Protein AF-A0A351IX27-F1 (afdb_monomer_lite)

pLDDT: mean 92.04, std 4.97, range [65.75, 97.31]

Sequence (109 aa):
ADRTTFGYVKHYLDDKGYTLNRAHMERLIAGCSKVKRTTGQHPGGIIVVPRDKDIYDFTPIQHPADDPSSGTITTHFAFEFLHDTILKLDILGHDVPTKYKLLERFTGV

Structure (mmCIF, N/CA/C/O backbone):
data_AF-A0A351IX27-F1
#
_entry.id   AF-A0A351IX27-F1
#
loop_
_atom_site.group_PDB
_atom_site.id
_atom_site.type_symbol
_atom_site.label_atom_id
_atom_site.label_alt_id
_atom_site.label_comp_id
_atom_site.label_asym_id
_atom_site.label_entity_id
_atom_site.label_seq_id
_atom_site.pdbx_PDB_ins_code
_atom_site.Cartn_x
_atom_site.Cartn_y
_atom_site.Cartn_z
_atom_site.occupancy
_atom_site.B_iso_or_equiv
_atom_site.auth_seq_id
_atom_site.auth_comp_id
_atom_site.auth_asym_id
_atom_site.auth_atom_id
_atom_site.pdbx_PDB_model_num
ATOM 1 N N . ALA A 1 1 ? 7.207 4.290 -10.140 1.00 65.75 1 ALA A N 1
ATOM 2 C CA . ALA A 1 1 ? 6.982 3.232 -11.146 1.00 65.75 1 ALA A CA 1
ATOM 3 C C . ALA A 1 1 ? 8.011 3.315 -12.275 1.00 65.75 1 ALA A C 1
ATOM 5 O O . ALA A 1 1 ? 8.706 2.336 -12.510 1.00 65.75 1 ALA A O 1
ATOM 6 N N . ASP A 1 2 ? 8.195 4.487 -12.892 1.00 75.31 2 ASP A N 1
ATOM 7 C CA . ASP A 1 2 ? 8.988 4.620 -14.129 1.00 75.31 2 ASP A CA 1
ATOM 8 C C . ASP A 1 2 ? 10.474 4.262 -13.998 1.00 75.31 2 ASP A C 1
ATOM 10 O O . ASP A 1 2 ? 11.043 3.673 -14.911 1.00 75.31 2 ASP A O 1
ATOM 14 N N . ARG A 1 3 ? 11.103 4.518 -12.841 1.00 82.00 3 ARG A N 1
ATOM 15 C CA . ARG A 1 3 ? 12.501 4.109 -12.589 1.00 82.00 3 ARG A CA 1
ATOM 16 C C . ARG A 1 3 ? 12.690 2.592 -12.632 1.00 82.00 3 ARG A C 1
ATOM 18 O O . ARG A 1 3 ? 13.721 2.108 -13.083 1.00 82.00 3 ARG A O 1
ATOM 25 N N . THR A 1 4 ? 11.697 1.841 -12.167 1.00 86.12 4 THR A N 1
ATOM 26 C CA . THR A 1 4 ? 11.753 0.379 -12.153 1.00 86.12 4 THR A CA 1
ATOM 27 C C . THR A 1 4 ? 11.481 -0.189 -13.540 1.00 86.12 4 THR A C 1
ATOM 29 O O . THR A 1 4 ? 12.198 -1.079 -13.985 1.00 86.12 4 THR A O 1
ATOM 32 N N . THR A 1 5 ? 10.500 0.371 -14.253 1.00 89.31 5 THR A N 1
ATOM 33 C CA . THR A 1 5 ? 10.218 0.015 -15.648 1.00 89.31 5 THR A CA 1
ATOM 34 C C . THR A 1 5 ? 11.418 0.299 -16.556 1.00 89.31 5 THR A C 1
ATOM 36 O O . THR A 1 5 ? 11.757 -0.534 -17.391 1.00 89.31 5 THR A O 1
ATOM 39 N N . PHE A 1 6 ? 12.111 1.427 -16.353 1.00 90.81 6 PHE A N 1
ATOM 40 C CA . PHE A 1 6 ? 13.361 1.749 -17.049 1.00 90.81 6 PHE A CA 1
ATOM 41 C C . PHE A 1 6 ? 14.411 0.648 -16.867 1.00 90.81 6 PHE A C 1
ATOM 43 O O . PHE A 1 6 ? 14.998 0.198 -17.848 1.00 90.81 6 PHE A O 1
ATOM 50 N N . GLY A 1 7 ? 14.611 0.180 -15.629 1.00 92.00 7 GLY A N 1
ATOM 51 C CA . GLY A 1 7 ? 15.536 -0.915 -15.336 1.00 92.00 7 GLY A CA 1
ATOM 52 C C . GLY A 1 7 ? 15.208 -2.188 -16.120 1.00 92.00 7 GLY A C 1
ATOM 53 O O . GLY A 1 7 ? 16.100 -2.767 -16.733 1.00 92.00 7 GLY A O 1
ATOM 54 N N . TYR A 1 8 ? 13.928 -2.574 -16.175 1.00 92.19 8 TYR A N 1
ATOM 55 C CA . TYR A 1 8 ? 13.486 -3.742 -16.944 1.00 92.19 8 TYR A CA 1
ATOM 56 C C . TYR A 1 8 ? 13.691 -3.594 -18.446 1.00 92.19 8 TYR A C 1
ATOM 58 O O . TYR A 1 8 ? 14.220 -4.501 -19.082 1.00 92.19 8 TYR A O 1
ATOM 66 N N . VAL A 1 9 ? 13.278 -2.459 -19.016 1.00 93.56 9 VAL A N 1
ATOM 67 C CA . VAL A 1 9 ? 13.420 -2.205 -20.454 1.00 93.56 9 VAL A CA 1
ATOM 68 C C . VAL A 1 9 ? 14.895 -2.202 -20.841 1.00 93.56 9 VAL A C 1
ATOM 70 O O . VAL A 1 9 ? 15.255 -2.825 -21.833 1.00 93.56 9 VAL A O 1
ATOM 73 N N . LYS A 1 10 ? 15.758 -1.558 -20.048 1.00 92.50 10 LYS A N 1
ATOM 74 C CA . LYS A 1 10 ? 17.196 -1.526 -20.316 1.00 92.50 10 LYS A CA 1
ATOM 75 C C . LYS A 1 10 ? 17.817 -2.923 -20.261 1.00 92.50 10 LYS A C 1
ATOM 77 O O . LYS A 1 10 ? 18.459 -3.317 -21.223 1.00 92.50 10 LYS A O 1
ATOM 82 N N . HIS A 1 11 ? 17.555 -3.683 -19.196 1.00 94.62 11 HIS A N 1
ATOM 83 C CA . HIS A 1 11 ? 18.058 -5.053 -19.066 1.00 94.62 11 HIS A CA 1
ATOM 84 C C . HIS A 1 11 ? 17.607 -5.941 -20.233 1.00 94.62 11 HIS A C 1
ATOM 86 O O . HIS A 1 11 ? 18.407 -6.663 -20.810 1.00 94.62 11 HIS A O 1
ATOM 92 N N . TYR A 1 12 ? 16.336 -5.843 -20.632 1.00 94.88 12 TYR A N 1
ATOM 93 C CA . TYR A 1 12 ? 15.813 -6.589 -21.775 1.00 94.88 12 TYR A CA 1
ATOM 94 C C . TYR A 1 12 ? 16.523 -6.234 -23.092 1.00 94.88 12 TYR A C 1
ATOM 96 O O . TYR A 1 12 ? 16.805 -7.116 -23.900 1.00 94.88 12 TYR A O 1
ATOM 104 N N . LEU A 1 13 ? 16.790 -4.949 -23.332 1.00 95.00 13 LEU A N 1
ATOM 105 C CA . LEU A 1 13 ? 17.482 -4.496 -24.539 1.00 95.00 13 LEU A CA 1
ATOM 106 C C . LEU A 1 13 ? 18.946 -4.946 -24.554 1.00 95.00 13 LEU A C 1
ATOM 108 O O . LEU A 1 13 ? 19.406 -5.419 -25.593 1.00 95.00 13 LEU A O 1
ATOM 112 N N . ASP A 1 14 ? 19.627 -4.869 -23.410 1.00 95.06 14 ASP A N 1
ATOM 113 C CA . ASP A 1 14 ? 21.006 -5.332 -23.243 1.00 95.06 14 ASP A CA 1
ATOM 114 C C . ASP A 1 14 ? 21.103 -6.853 -23.497 1.00 95.06 14 ASP A C 1
ATOM 116 O O . ASP A 1 14 ? 21.912 -7.285 -24.319 1.00 95.06 14 ASP A O 1
ATOM 120 N N . ASP A 1 15 ? 20.206 -7.658 -22.910 1.00 96.56 15 ASP A N 1
ATOM 121 C CA . ASP A 1 15 ? 20.144 -9.119 -23.112 1.00 96.56 15 ASP A CA 1
ATOM 122 C C . ASP A 1 15 ? 19.901 -9.517 -24.575 1.00 96.56 15 ASP A C 1
ATOM 124 O O . ASP A 1 15 ? 20.347 -10.569 -25.040 1.00 96.56 15 ASP A O 1
ATOM 128 N N . LYS A 1 16 ? 19.138 -8.701 -25.308 1.00 95.25 16 LYS A N 1
ATOM 129 C CA . LYS A 1 16 ? 18.810 -8.933 -26.721 1.00 95.25 16 LYS A CA 1
ATOM 130 C C . LYS A 1 16 ? 19.801 -8.281 -27.687 1.00 95.25 16 LYS A C 1
ATOM 132 O O . LYS A 1 16 ? 19.661 -8.476 -28.893 1.00 95.25 16 LYS A O 1
ATOM 137 N N . GLY A 1 17 ? 20.779 -7.524 -27.187 1.00 94.69 17 GLY A N 1
ATOM 138 C CA . GLY A 1 17 ? 21.742 -6.787 -28.007 1.00 94.69 17 GLY A CA 1
ATOM 139 C C . GLY A 1 17 ? 21.114 -5.664 -28.841 1.00 94.69 17 GLY A C 1
ATOM 140 O O . GLY A 1 17 ? 21.626 -5.331 -29.910 1.00 94.69 17 GLY A O 1
ATOM 141 N N . TYR A 1 18 ? 19.988 -5.096 -28.398 1.00 94.50 18 TYR A N 1
ATOM 142 C CA . TYR A 1 18 ? 19.299 -4.017 -29.103 1.00 94.50 18 TYR A CA 1
ATOM 143 C C . TYR A 1 18 ? 19.696 -2.643 -28.567 1.00 94.50 18 TYR A C 1
ATOM 145 O O . TYR A 1 18 ? 19.509 -2.341 -27.393 1.00 94.50 18 TYR A O 1
ATOM 153 N N . THR A 1 19 ? 20.108 -1.750 -29.464 1.00 92.00 19 THR A N 1
ATOM 154 C CA . THR A 1 19 ? 2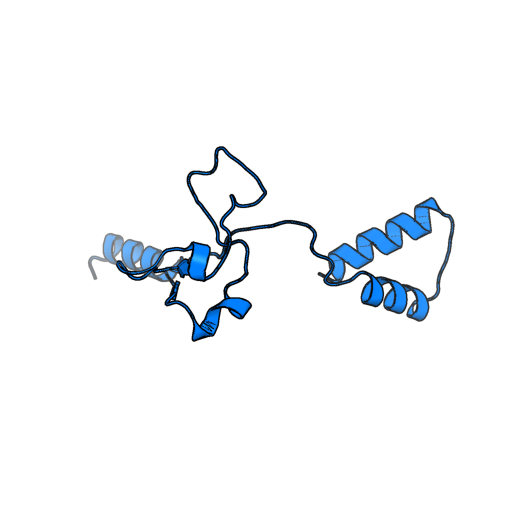0.313 -0.333 -29.141 1.00 92.00 19 THR A CA 1
ATOM 155 C C . THR A 1 19 ? 19.160 0.484 -29.707 1.00 92.00 19 THR A C 1
ATOM 157 O O . THR A 1 19 ? 18.969 0.553 -30.921 1.00 92.00 19 THR A O 1
ATOM 160 N N . LEU A 1 20 ? 18.381 1.118 -28.830 1.00 92.69 20 LEU A N 1
ATOM 161 C CA . LEU A 1 20 ? 17.267 1.983 -29.216 1.00 92.69 20 LEU A CA 1
ATOM 162 C C . LEU A 1 20 ? 17.582 3.451 -28.933 1.00 92.69 20 LEU A C 1
ATOM 164 O O . LEU A 1 20 ? 18.311 3.786 -28.001 1.00 92.69 20 LEU A O 1
ATOM 168 N N . ASN A 1 21 ? 16.980 4.340 -29.723 1.00 94.00 21 ASN A N 1
ATOM 169 C CA . ASN A 1 21 ? 17.005 5.767 -29.430 1.00 94.00 21 ASN A CA 1
ATOM 170 C C . ASN A 1 21 ? 16.153 6.091 -28.185 1.00 94.00 21 ASN A C 1
ATOM 172 O O . ASN A 1 21 ? 15.305 5.302 -27.753 1.00 94.00 21 ASN A O 1
ATOM 176 N N . ARG A 1 22 ? 16.354 7.292 -27.630 1.00 91.56 22 ARG A N 1
ATOM 177 C CA . ARG A 1 22 ? 15.658 7.739 -26.414 1.00 91.56 22 ARG A CA 1
ATOM 178 C C . ARG A 1 22 ? 14.132 7.701 -26.555 1.00 91.56 22 ARG A C 1
ATOM 180 O O . ARG A 1 22 ? 13.459 7.236 -25.644 1.00 91.56 22 ARG A O 1
ATOM 187 N N . ALA A 1 23 ? 13.593 8.117 -27.700 1.00 94.19 23 ALA A N 1
ATOM 188 C CA . ALA A 1 23 ? 12.147 8.166 -27.924 1.00 94.19 23 ALA A CA 1
ATOM 189 C C . ALA A 1 23 ? 11.499 6.767 -27.905 1.00 94.19 23 ALA A C 1
ATOM 191 O O . ALA A 1 23 ? 10.444 6.570 -27.306 1.00 94.19 23 ALA A O 1
ATOM 192 N N . HIS A 1 24 ? 12.140 5.767 -28.515 1.00 92.19 24 HIS A N 1
ATOM 193 C CA . HIS A 1 24 ? 11.669 4.381 -28.475 1.00 92.19 24 HIS A CA 1
ATOM 194 C C . HIS A 1 24 ? 11.787 3.776 -27.077 1.00 92.19 24 HIS A C 1
ATOM 196 O O . HIS A 1 24 ? 10.885 3.051 -26.657 1.00 92.19 24 HIS A O 1
ATOM 202 N N . MET A 1 25 ? 12.857 4.097 -26.347 1.00 91.69 25 MET A N 1
ATOM 203 C CA . MET A 1 25 ?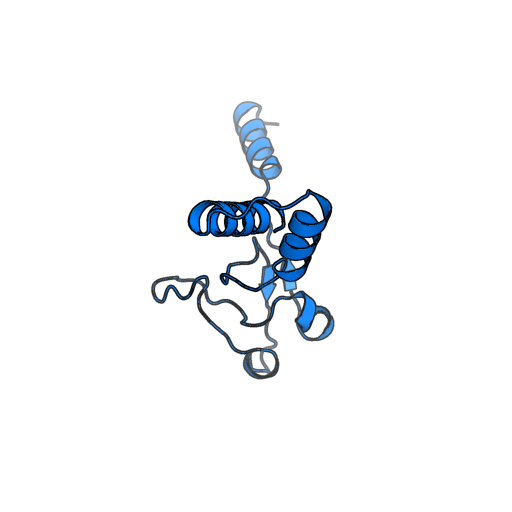 13.016 3.676 -24.956 1.00 91.69 25 MET A CA 1
ATOM 204 C C . MET A 1 25 ? 11.896 4.246 -24.074 1.00 91.69 25 MET A C 1
ATOM 206 O O . MET A 1 25 ? 11.256 3.499 -23.339 1.00 91.69 25 MET A O 1
ATOM 210 N N . GLU A 1 26 ? 11.590 5.537 -24.207 1.00 92.00 26 GLU A N 1
ATOM 211 C CA . GLU A 1 26 ? 10.494 6.194 -23.484 1.00 92.00 26 GLU A CA 1
ATOM 212 C C . GLU A 1 26 ? 9.127 5.603 -23.843 1.00 92.00 26 GLU A C 1
ATOM 214 O O . GLU A 1 26 ? 8.321 5.353 -22.948 1.00 92.00 26 GLU A O 1
ATOM 219 N N . ARG A 1 27 ? 8.885 5.283 -25.122 1.00 94.12 27 ARG A N 1
ATOM 220 C CA . ARG A 1 27 ? 7.658 4.596 -25.559 1.00 94.12 27 ARG A CA 1
ATOM 221 C C . ARG A 1 27 ? 7.481 3.241 -24.870 1.00 94.12 27 ARG A C 1
ATOM 223 O O . ARG A 1 27 ? 6.383 2.926 -24.419 1.00 94.12 27 ARG A O 1
ATOM 230 N N . LEU A 1 28 ? 8.544 2.436 -24.795 1.00 92.50 28 LEU A N 1
ATOM 231 C CA . LEU A 1 28 ? 8.505 1.124 -24.138 1.00 92.50 28 LEU A CA 1
ATOM 232 C C . LEU A 1 28 ? 8.281 1.255 -22.629 1.00 92.50 28 LEU A C 1
ATOM 234 O O . LEU A 1 28 ? 7.470 0.527 -22.064 1.00 92.50 28 LEU A O 1
ATOM 238 N N . ILE A 1 29 ? 8.951 2.211 -21.984 1.00 92.31 29 ILE A N 1
ATOM 239 C CA . ILE A 1 29 ? 8.761 2.491 -20.557 1.00 92.31 29 ILE A CA 1
ATOM 240 C C . ILE A 1 29 ? 7.315 2.902 -20.287 1.00 92.31 29 ILE A C 1
ATOM 242 O O . ILE A 1 29 ? 6.684 2.344 -19.397 1.00 92.31 29 ILE A O 1
ATOM 246 N N . ALA A 1 30 ? 6.763 3.815 -21.086 1.00 91.38 30 ALA A N 1
ATOM 247 C CA . ALA A 1 30 ? 5.381 4.253 -20.938 1.00 91.38 30 ALA A CA 1
ATOM 248 C C . ALA A 1 30 ? 4.382 3.095 -21.102 1.00 91.38 30 ALA A C 1
ATOM 250 O O . ALA A 1 30 ? 3.427 3.010 -20.333 1.00 91.38 30 ALA A O 1
ATOM 251 N N . GLY A 1 31 ? 4.622 2.184 -22.053 1.00 90.19 31 GLY A N 1
ATOM 252 C CA . GLY A 1 31 ? 3.764 1.017 -22.290 1.00 90.19 31 GLY A CA 1
ATOM 253 C C . GLY A 1 31 ? 3.819 -0.049 -21.190 1.00 90.19 31 GLY A C 1
ATOM 254 O O . GLY A 1 31 ? 2.847 -0.773 -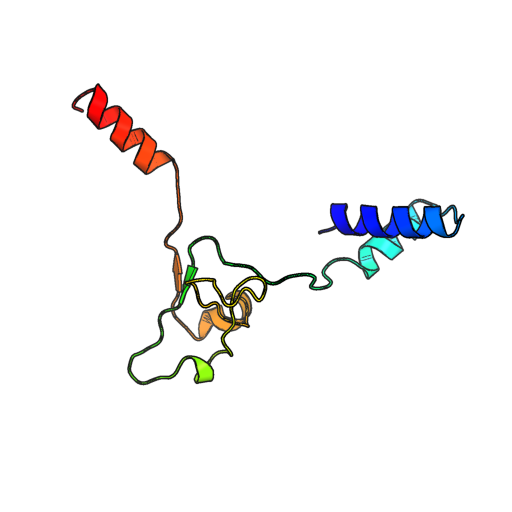20.995 1.00 90.19 31 GLY A O 1
ATOM 255 N N . CYS A 1 32 ? 4.929 -0.135 -20.456 1.00 90.31 32 CYS A N 1
ATOM 256 C CA . CYS A 1 32 ? 5.119 -1.113 -19.380 1.00 90.31 32 CYS A CA 1
ATOM 257 C C . CYS A 1 32 ? 4.905 -0.523 -17.975 1.00 90.31 32 CYS A C 1
ATOM 259 O O . CYS A 1 32 ? 4.904 -1.250 -16.979 1.00 90.31 32 CYS A O 1
ATOM 261 N N . SER A 1 33 ? 4.750 0.796 -17.863 1.00 87.62 33 SER A N 1
ATOM 262 C CA . SER A 1 33 ? 4.486 1.458 -16.590 1.00 87.62 33 SER A CA 1
ATOM 263 C C . SER A 1 33 ? 3.079 1.144 -16.074 1.00 87.62 33 SER A C 1
ATOM 265 O O . SER A 1 33 ? 2.155 0.867 -16.831 1.00 87.62 33 SER A O 1
ATOM 267 N N . LYS A 1 34 ? 2.916 1.206 -14.747 1.00 82.88 34 LYS A N 1
ATOM 268 C CA . LYS A 1 34 ? 1.651 0.968 -14.017 1.00 82.88 34 LYS A CA 1
ATOM 269 C C . LYS A 1 34 ? 1.107 -0.468 -14.055 1.00 82.88 34 LYS A C 1
ATOM 271 O O . LYS A 1 34 ? 0.052 -0.716 -13.480 1.00 82.88 34 LYS A O 1
ATOM 276 N N . VAL A 1 35 ? 1.828 -1.426 -14.636 1.00 89.25 35 VAL A N 1
ATOM 277 C CA . VAL A 1 35 ? 1.487 -2.850 -14.501 1.00 89.25 35 VAL A CA 1
ATOM 278 C C . VAL A 1 35 ? 1.616 -3.265 -13.028 1.00 89.25 35 VAL A C 1
ATOM 280 O O . VAL A 1 35 ? 2.648 -3.017 -12.395 1.00 89.25 35 VAL A O 1
ATOM 283 N N . LYS A 1 36 ? 0.563 -3.878 -12.467 1.00 84.88 36 LYS A N 1
ATOM 284 C CA . LYS A 1 36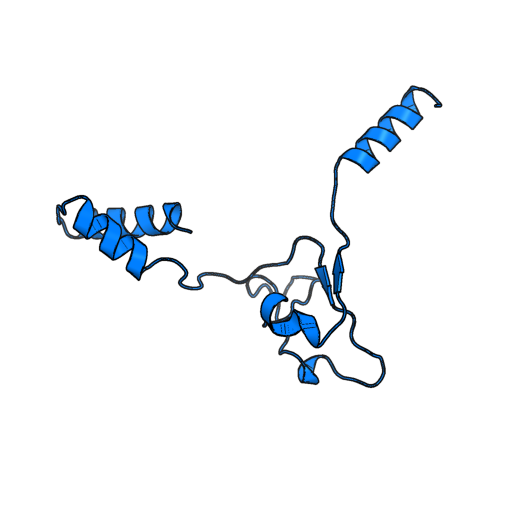 ? 0.552 -4.381 -11.082 1.00 84.88 36 LYS A CA 1
ATOM 285 C C . LYS A 1 36 ? 1.632 -5.454 -10.923 1.00 84.88 36 LYS A C 1
ATOM 287 O O . LYS A 1 36 ? 1.705 -6.378 -11.725 1.00 84.88 36 LYS A O 1
ATOM 292 N N . ARG A 1 37 ? 2.459 -5.333 -9.882 1.00 85.56 37 ARG A N 1
ATOM 293 C CA . ARG A 1 37 ? 3.559 -6.276 -9.600 1.00 85.56 37 ARG A CA 1
ATOM 294 C C . ARG A 1 37 ? 3.419 -7.001 -8.272 1.00 85.56 37 ARG A C 1
ATOM 296 O O . ARG A 1 37 ? 3.734 -8.178 -8.195 1.00 85.56 37 ARG A O 1
ATOM 303 N N . THR A 1 38 ? 2.980 -6.295 -7.242 1.00 87.44 38 THR A N 1
ATOM 304 C CA . THR A 1 38 ? 2.814 -6.832 -5.892 1.00 87.44 38 THR A CA 1
ATOM 305 C C . THR A 1 38 ? 1.570 -6.226 -5.259 1.00 87.44 38 THR A C 1
ATOM 307 O O . THR A 1 38 ? 1.026 -5.228 -5.746 1.00 87.44 38 THR A O 1
ATOM 310 N N . THR A 1 39 ? 1.112 -6.837 -4.176 1.00 88.31 39 THR A N 1
ATOM 311 C CA . THR A 1 39 ? 0.155 -6.246 -3.240 1.00 88.31 39 THR A CA 1
ATOM 312 C C . THR A 1 39 ? 0.917 -5.692 -2.038 1.00 88.31 39 THR A C 1
ATOM 314 O O . THR A 1 39 ? 2.121 -5.912 -1.893 1.00 88.31 39 THR A O 1
ATOM 317 N N . GLY A 1 40 ? 0.250 -4.907 -1.204 1.00 86.62 40 GLY A N 1
ATOM 318 C CA . GLY A 1 40 ? 0.888 -4.272 -0.062 1.00 86.62 40 GLY A CA 1
ATOM 319 C C . GLY A 1 40 ? -0.137 -3.690 0.891 1.00 86.62 40 GLY A C 1
ATOM 320 O O . GLY A 1 40 ? -1.342 -3.812 0.678 1.00 86.62 40 GLY A O 1
ATOM 321 N N . GLN A 1 41 ? 0.362 -3.053 1.940 1.00 87.88 41 GLN A N 1
ATOM 322 C CA . GLN A 1 41 ? -0.455 -2.484 3.000 1.00 87.88 41 GLN A CA 1
ATOM 323 C C . GLN A 1 41 ? -0.509 -0.956 2.888 1.00 87.88 41 GLN A C 1
ATOM 325 O O . GLN A 1 41 ? 0.492 -0.313 2.564 1.00 87.88 41 GLN A O 1
ATOM 330 N N . HIS A 1 42 ? -1.670 -0.365 3.191 1.00 89.19 42 HIS A N 1
ATOM 331 C CA . HIS A 1 42 ? -1.767 1.081 3.384 1.00 89.19 42 HIS A CA 1
ATOM 332 C C . HIS A 1 42 ? -1.094 1.468 4.719 1.00 89.19 42 HIS A C 1
ATOM 334 O O . HIS A 1 42 ? -1.407 0.830 5.724 1.00 89.19 42 HIS A O 1
ATOM 340 N N . PRO A 1 43 ? -0.251 2.518 4.794 1.00 83.25 43 PRO A N 1
ATOM 341 C CA . PRO A 1 43 ? 0.562 2.853 5.981 1.00 83.25 43 PRO A CA 1
ATOM 342 C C . PRO A 1 43 ? -0.181 3.232 7.280 1.00 83.25 43 PRO A C 1
ATOM 344 O O . PRO A 1 43 ? 0.444 3.721 8.215 1.00 83.25 43 PRO A O 1
ATOM 347 N N . GLY A 1 44 ? -1.498 3.055 7.344 1.00 84.12 44 GLY A N 1
ATOM 348 C CA . GLY A 1 44 ? -2.317 3.430 8.501 1.00 84.12 44 GLY A CA 1
ATOM 349 C C . GLY A 1 44 ? -3.819 3.472 8.232 1.00 84.12 44 GLY A C 1
ATOM 350 O O . GLY A 1 44 ? -4.570 3.978 9.051 1.00 84.12 44 GLY A O 1
ATOM 351 N N . GLY A 1 45 ? -4.274 2.982 7.076 1.00 91.31 45 GLY A N 1
ATOM 352 C CA . GLY A 1 45 ? -5.688 3.041 6.711 1.00 91.31 45 GLY A CA 1
ATOM 353 C C . GLY A 1 45 ? -6.409 1.823 7.265 1.00 91.31 45 GLY A C 1
ATOM 354 O O . GLY A 1 45 ? -6.117 0.710 6.832 1.00 91.31 45 GLY A O 1
ATOM 355 N N . ILE A 1 46 ? -7.333 2.028 8.198 1.00 94.50 46 ILE A N 1
ATOM 356 C CA . ILE A 1 46 ? -8.180 0.976 8.762 1.00 94.50 46 ILE A CA 1
ATOM 357 C C . ILE A 1 46 ? -9.586 1.118 8.194 1.00 94.50 46 ILE A C 1
ATOM 359 O O . ILE A 1 46 ? -10.200 2.179 8.296 1.00 94.50 46 ILE A O 1
ATOM 363 N N . ILE A 1 47 ? -10.089 0.040 7.603 1.00 95.50 47 ILE A N 1
ATOM 364 C CA . ILE A 1 47 ? -11.441 -0.030 7.049 1.00 95.50 47 ILE A CA 1
ATOM 365 C C . ILE A 1 47 ? -12.410 -0.453 8.151 1.00 95.50 47 ILE A C 1
ATOM 367 O O . ILE A 1 47 ? -12.173 -1.445 8.840 1.00 95.50 47 ILE A O 1
ATOM 371 N N . VAL A 1 48 ? -13.496 0.302 8.320 1.00 95.62 48 VAL A N 1
ATOM 372 C CA . VAL A 1 48 ? -14.505 0.050 9.355 1.00 95.62 48 VAL A CA 1
ATOM 373 C C . VAL A 1 48 ? -15.776 -0.478 8.699 1.00 95.62 48 VAL A C 1
ATOM 375 O O . VAL A 1 48 ? -16.485 0.262 8.017 1.00 95.62 48 VAL A O 1
ATOM 378 N N . VAL A 1 49 ? -16.067 -1.760 8.921 1.00 95.94 49 VAL A N 1
ATOM 379 C CA . VAL A 1 49 ? -17.274 -2.421 8.406 1.00 95.94 49 VAL A CA 1
ATOM 380 C C . VAL A 1 49 ? -18.435 -2.201 9.388 1.00 95.94 49 VAL A C 1
ATOM 382 O O . VAL A 1 49 ? -18.264 -2.460 10.585 1.00 95.94 49 VAL A O 1
ATOM 385 N N . PRO A 1 50 ? -19.608 -1.718 8.933 1.00 96.50 50 PRO A N 1
ATOM 386 C CA . PRO A 1 50 ? -20.809 -1.636 9.762 1.00 96.50 50 PRO A CA 1
ATOM 387 C C . PRO A 1 50 ? -21.218 -3.004 10.319 1.00 96.50 50 PRO A C 1
ATOM 389 O O . PRO A 1 50 ? -21.049 -4.024 9.662 1.00 96.50 50 PRO A O 1
ATOM 392 N N . ARG A 1 51 ? -21.791 -3.037 11.528 1.00 96.50 51 ARG A N 1
ATOM 393 C CA . ARG A 1 51 ? -22.140 -4.298 12.213 1.00 96.50 51 ARG A CA 1
ATOM 394 C C . ARG A 1 51 ? -23.189 -5.131 11.461 1.00 96.50 51 ARG A C 1
ATOM 396 O O . ARG A 1 51 ? -23.242 -6.340 11.643 1.00 96.50 51 ARG A O 1
ATOM 403 N N . ASP A 1 52 ? -24.043 -4.480 10.683 1.00 97.31 52 ASP A N 1
ATOM 404 C CA . ASP A 1 52 ? -25.126 -5.074 9.898 1.00 97.31 52 ASP A CA 1
ATOM 405 C C . ASP A 1 52 ? -24.701 -5.495 8.480 1.00 97.31 52 ASP A C 1
ATOM 407 O O . ASP A 1 52 ? -25.548 -5.940 7.708 1.00 97.31 52 ASP A O 1
ATOM 411 N N . LYS A 1 53 ? -23.413 -5.366 8.132 1.00 96.50 53 LYS A N 1
ATOM 412 C CA . LYS A 1 53 ? -22.866 -5.711 6.814 1.00 96.50 53 LYS A CA 1
ATOM 413 C C . LYS A 1 53 ? -21.654 -6.625 6.910 1.00 96.50 53 LYS A C 1
ATOM 415 O O . LYS A 1 53 ? -20.981 -6.674 7.939 1.00 96.50 53 LYS A O 1
ATOM 420 N N . ASP A 1 54 ? -21.357 -7.312 5.813 1.00 96.25 54 ASP A N 1
ATOM 421 C CA . ASP A 1 54 ? -20.145 -8.112 5.669 1.00 96.25 54 ASP A CA 1
ATOM 422 C C . ASP A 1 54 ? -19.099 -7.353 4.828 1.00 96.25 54 ASP A C 1
ATOM 424 O O . ASP A 1 54 ? -19.436 -6.544 3.962 1.00 96.25 54 ASP A O 1
ATOM 428 N N . ILE A 1 55 ? -17.805 -7.599 5.057 1.00 95.44 55 ILE A N 1
ATOM 429 C CA . ILE A 1 55 ? -16.736 -7.036 4.219 1.00 95.44 55 ILE A CA 1
ATOM 430 C C . ILE A 1 55 ? -16.878 -7.466 2.750 1.00 95.44 55 ILE A C 1
ATOM 432 O O . ILE A 1 55 ? -16.564 -6.684 1.849 1.00 95.44 55 ILE A O 1
ATOM 436 N N . TYR A 1 56 ? -17.401 -8.671 2.501 1.00 96.56 56 TYR A N 1
ATOM 437 C CA . TYR A 1 56 ? -17.608 -9.210 1.158 1.00 96.56 56 TYR A CA 1
ATOM 438 C C . TYR A 1 56 ? -18.693 -8.470 0.364 1.00 96.56 56 TYR A C 1
ATOM 440 O O . TYR A 1 56 ? -18.711 -8.588 -0.860 1.00 96.56 56 TYR A O 1
ATOM 448 N N . ASP A 1 57 ? -19.524 -7.646 1.017 1.00 95.38 57 ASP A N 1
ATOM 449 C CA . ASP A 1 57 ? -20.447 -6.730 0.334 1.00 95.38 57 ASP A CA 1
ATOM 450 C C . ASP A 1 57 ? -19.702 -5.596 -0.401 1.00 95.38 57 ASP A C 1
ATOM 452 O O . ASP A 1 57 ? -20.272 -4.929 -1.265 1.00 95.38 57 ASP A O 1
ATOM 456 N N . PHE A 1 58 ? -18.426 -5.368 -0.063 1.00 95.00 58 PHE A N 1
ATOM 457 C CA . PHE A 1 58 ? -17.604 -4.271 -0.581 1.00 95.00 58 PHE A CA 1
ATOM 458 C C . PHE A 1 58 ? -16.395 -4.763 -1.379 1.00 95.00 58 PHE A C 1
ATOM 460 O O . PHE A 1 58 ? -16.076 -4.228 -2.440 1.00 95.00 58 PHE A O 1
ATOM 467 N N . THR A 1 59 ? -15.668 -5.750 -0.850 1.00 96.94 59 THR A N 1
ATOM 468 C CA . THR A 1 59 ? -14.403 -6.211 -1.431 1.00 96.94 59 THR A CA 1
ATOM 469 C C . THR A 1 59 ? -14.044 -7.607 -0.929 1.00 96.94 59 THR A C 1
ATOM 471 O O . THR A 1 59 ? -14.233 -7.911 0.249 1.00 96.94 59 THR A O 1
ATOM 474 N N . PRO A 1 60 ? -13.402 -8.444 -1.763 1.00 97.06 60 PRO A N 1
ATOM 475 C CA . PRO A 1 60 ? -12.651 -9.584 -1.259 1.00 97.06 60 PRO A CA 1
ATOM 476 C C . PRO A 1 60 ? -11.554 -9.132 -0.286 1.00 97.06 60 PRO A C 1
ATOM 478 O O . PRO A 1 60 ? -11.097 -7.981 -0.327 1.00 97.06 60 PRO A O 1
ATOM 481 N N . ILE A 1 61 ? -11.092 -10.059 0.546 1.00 95.50 61 ILE A N 1
ATOM 482 C CA . ILE A 1 61 ? -9.965 -9.866 1.462 1.00 95.50 61 ILE A CA 1
ATOM 483 C C . ILE A 1 61 ? -8.786 -10.751 1.060 1.00 95.50 61 ILE A C 1
ATOM 485 O O . ILE A 1 61 ? -8.951 -11.759 0.375 1.00 95.50 61 ILE A O 1
ATOM 489 N N . GLN A 1 62 ? -7.589 -10.366 1.483 1.00 94.81 62 GLN A N 1
ATOM 490 C CA . GLN A 1 62 ? -6.356 -11.114 1.261 1.00 94.81 62 GLN A CA 1
ATOM 491 C C . GLN A 1 62 ? -5.303 -10.760 2.312 1.00 94.81 62 GLN A C 1
ATOM 493 O O . GLN A 1 62 ? -5.478 -9.813 3.079 1.00 94.81 62 GLN A O 1
ATOM 498 N N . HIS A 1 63 ? -4.167 -11.449 2.287 1.00 92.94 63 HIS A N 1
ATOM 499 C CA . HIS A 1 63 ? -2.981 -11.020 3.021 1.00 92.94 63 HIS A CA 1
ATOM 500 C C . HIS A 1 63 ? -2.096 -10.099 2.166 1.00 92.94 63 HIS A C 1
ATOM 502 O O . HIS A 1 63 ? -2.070 -10.221 0.931 1.00 92.94 63 HIS A O 1
ATOM 508 N N . PRO A 1 64 ? -1.376 -9.153 2.793 1.00 90.50 64 PRO A N 1
ATOM 509 C CA . PRO A 1 64 ? -0.415 -8.324 2.081 1.00 90.50 64 PRO A CA 1
ATOM 510 C C . PRO A 1 64 ? 0.731 -9.197 1.558 1.00 90.50 64 PRO A C 1
ATOM 512 O O . PRO A 1 64 ? 1.233 -10.057 2.277 1.00 90.50 64 PRO A O 1
ATOM 515 N N . ALA A 1 65 ? 1.139 -8.975 0.304 1.00 90.75 65 ALA A N 1
ATOM 516 C CA . ALA A 1 65 ? 2.184 -9.750 -0.373 1.00 90.75 65 ALA A CA 1
ATOM 517 C C . ALA A 1 65 ? 1.961 -11.279 -0.358 1.00 90.75 65 ALA A C 1
ATOM 519 O O . ALA A 1 65 ? 2.920 -12.035 -0.488 1.00 90.75 65 ALA A O 1
ATOM 520 N N . ASP A 1 66 ? 0.705 -11.713 -0.207 1.00 87.75 66 ASP A N 1
ATOM 521 C CA . ASP A 1 66 ? 0.290 -13.116 -0.129 1.00 87.75 66 ASP A CA 1
ATOM 522 C C . ASP A 1 66 ? 0.981 -13.913 0.997 1.00 87.75 66 ASP A C 1
ATOM 524 O O . ASP A 1 66 ? 1.106 -15.131 0.909 1.00 87.75 66 ASP A O 1
ATOM 528 N N . ASP A 1 67 ? 1.409 -13.238 2.071 1.00 90.19 67 ASP A N 1
ATOM 529 C CA . ASP A 1 67 ? 2.009 -13.874 3.248 1.00 90.19 67 ASP A CA 1
ATOM 530 C C . ASP A 1 67 ? 0.924 -14.392 4.218 1.00 90.19 67 ASP A C 1
ATOM 532 O O . ASP A 1 67 ? 0.318 -13.590 4.937 1.00 90.19 67 ASP A O 1
ATOM 536 N N . PRO A 1 68 ? 0.687 -15.719 4.305 1.00 87.06 68 PRO A N 1
ATOM 537 C CA . PRO A 1 68 ? -0.347 -16.291 5.170 1.00 87.06 68 PRO A CA 1
ATOM 538 C C . PRO A 1 68 ? -0.004 -16.200 6.663 1.00 87.06 68 PRO A C 1
ATOM 540 O O . PRO A 1 68 ? -0.872 -16.421 7.503 1.00 87.06 68 PRO A O 1
ATOM 543 N N . SER A 1 69 ? 1.252 -15.903 7.010 1.00 90.12 69 SER A N 1
ATOM 544 C CA . SER A 1 69 ? 1.677 -15.706 8.399 1.00 90.12 69 SER A CA 1
ATOM 545 C C . SER A 1 69 ? 1.457 -14.274 8.890 1.00 90.12 69 SER A C 1
ATOM 547 O O . SER A 1 69 ? 1.595 -13.997 10.084 1.00 90.12 69 SER A O 1
ATOM 549 N N . SER A 1 70 ? 1.078 -13.360 7.990 1.00 85.81 70 SER A N 1
ATOM 550 C CA . SER A 1 70 ? 0.790 -11.979 8.344 1.00 85.81 70 SER A CA 1
ATOM 551 C C . SER A 1 70 ? -0.424 -11.900 9.266 1.00 85.81 70 SER A C 1
ATOM 553 O O . SER A 1 70 ? -1.538 -12.265 8.893 1.00 85.81 70 SER A O 1
ATOM 555 N N . GLY A 1 71 ? -0.238 -11.329 10.459 1.00 86.94 71 GLY A N 1
ATOM 556 C CA . GLY A 1 71 ? -1.341 -11.035 11.380 1.00 86.94 71 GLY A CA 1
ATOM 557 C C . GLY A 1 71 ? -2.314 -9.964 10.866 1.00 86.94 71 GLY A C 1
ATOM 558 O O . GLY A 1 71 ? -3.300 -9.669 11.534 1.00 86.94 71 GLY A O 1
ATOM 559 N N . THR A 1 72 ? -2.040 -9.362 9.702 1.00 88.94 72 THR A N 1
ATOM 560 C CA . THR A 1 72 ? -2.889 -8.339 9.084 1.00 88.94 72 THR A CA 1
ATOM 561 C C . THR A 1 72 ? -3.631 -8.904 7.879 1.00 88.94 72 THR A C 1
ATOM 563 O O . THR A 1 72 ? -3.047 -9.552 7.010 1.00 88.94 72 THR A O 1
ATOM 566 N N . ILE A 1 73 ? -4.920 -8.580 7.797 1.00 92.94 73 ILE A N 1
ATOM 567 C CA . ILE A 1 73 ? -5.766 -8.813 6.627 1.00 92.94 73 ILE A CA 1
ATOM 568 C C . ILE A 1 73 ? -5.947 -7.477 5.900 1.00 92.94 73 ILE A C 1
ATOM 570 O O . ILE A 1 73 ? -6.146 -6.435 6.522 1.00 92.94 73 ILE A O 1
ATOM 574 N N . THR A 1 74 ? -5.875 -7.508 4.575 1.00 95.50 74 THR A N 1
ATOM 575 C CA . THR A 1 74 ? -6.023 -6.349 3.686 1.00 95.50 74 THR A CA 1
ATOM 576 C C . THR A 1 74 ? -7.210 -6.522 2.746 1.00 95.50 74 THR A C 1
ATOM 578 O O . THR A 1 74 ? -7.542 -7.639 2.349 1.00 95.50 74 THR A O 1
ATOM 581 N N . THR A 1 75 ? -7.835 -5.415 2.350 1.00 96.00 75 THR A N 1
ATOM 582 C CA . THR A 1 75 ? -8.815 -5.409 1.259 1.00 96.00 75 THR A CA 1
ATOM 583 C C . THR A 1 75 ? -8.126 -5.694 -0.073 1.00 96.00 75 THR A C 1
ATOM 585 O O . THR A 1 75 ? -7.016 -5.225 -0.325 1.00 96.00 75 THR A O 1
ATOM 588 N N . HIS A 1 76 ? -8.781 -6.456 -0.946 1.00 95.06 76 HIS A N 1
ATOM 589 C CA . HIS A 1 76 ? -8.274 -6.705 -2.295 1.00 95.06 76 HIS A CA 1
ATOM 590 C C . HIS A 1 76 ? -8.310 -5.434 -3.151 1.00 95.06 76 HIS A C 1
ATOM 592 O O . HIS A 1 76 ? -7.371 -5.148 -3.900 1.00 95.06 76 HIS A O 1
ATOM 598 N N . PHE A 1 77 ? -9.383 -4.649 -3.024 1.00 94.38 77 PHE A N 1
ATOM 599 C CA . PHE A 1 77 ? -9.462 -3.332 -3.640 1.00 94.38 77 PHE A CA 1
ATOM 600 C C . PHE A 1 77 ? -8.702 -2.290 -2.820 1.00 94.38 77 PHE A C 1
ATOM 602 O O . PHE A 1 77 ? -8.763 -2.257 -1.588 1.00 94.38 77 PHE A O 1
ATOM 609 N N . ALA A 1 78 ? -7.987 -1.413 -3.529 1.00 91.62 78 ALA A N 1
ATOM 610 C CA . ALA A 1 78 ? -7.418 -0.211 -2.938 1.00 91.62 78 ALA A CA 1
ATOM 611 C C . ALA A 1 78 ? -8.539 0.751 -2.521 1.00 91.62 78 ALA A C 1
ATOM 613 O O . ALA A 1 78 ? -9.590 0.798 -3.158 1.00 91.62 78 ALA A O 1
ATOM 614 N N . PHE A 1 79 ? -8.292 1.560 -1.487 1.00 90.56 79 PHE A N 1
ATOM 615 C CA . PHE A 1 79 ? -9.306 2.463 -0.933 1.00 90.56 79 PHE A CA 1
ATOM 616 C C . PHE A 1 79 ? -9.872 3.469 -1.949 1.00 90.56 79 PHE A C 1
ATOM 618 O O . PHE A 1 79 ? -11.028 3.850 -1.833 1.00 90.56 79 PHE A O 1
ATOM 625 N N . GLU A 1 80 ? -9.104 3.856 -2.972 1.00 90.38 80 GLU A N 1
ATOM 626 C CA . GLU A 1 80 ? -9.591 4.708 -4.070 1.00 90.38 80 GLU A CA 1
ATOM 627 C C . GLU A 1 80 ? -10.864 4.150 -4.728 1.00 90.38 80 GLU A C 1
ATOM 629 O O . GLU A 1 80 ? -11.753 4.910 -5.092 1.00 90.38 80 GLU A O 1
ATOM 634 N N . PHE A 1 81 ? -10.999 2.823 -4.804 1.00 91.69 81 PHE A N 1
ATOM 635 C CA . PHE A 1 81 ? -12.180 2.161 -5.361 1.00 91.69 81 PHE A CA 1
ATOM 636 C C . PHE A 1 81 ? -13.316 1.971 -4.343 1.00 91.69 81 PHE A C 1
ATOM 638 O O . PHE A 1 81 ? -14.388 1.504 -4.711 1.00 91.69 81 PHE A O 1
ATOM 645 N N . LEU A 1 82 ? -13.087 2.314 -3.072 1.00 92.31 82 LEU A N 1
ATOM 646 C CA . LEU A 1 82 ? -14.019 2.123 -1.955 1.00 92.31 82 LEU A CA 1
ATOM 647 C C . LEU A 1 82 ? -14.456 3.443 -1.292 1.00 92.31 82 LEU A C 1
ATOM 649 O O . LEU A 1 82 ? -15.301 3.412 -0.397 1.00 92.31 82 LEU A O 1
ATOM 653 N N . HIS A 1 83 ? -13.902 4.575 -1.736 1.00 85.75 83 HIS A N 1
ATOM 654 C CA . HIS A 1 83 ? -13.961 5.915 -1.136 1.00 85.75 83 HIS A CA 1
ATOM 655 C C . HIS A 1 83 ? -15.361 6.395 -0.695 1.00 85.75 83 HIS A C 1
ATOM 657 O O . HIS A 1 83 ? -15.463 7.056 0.333 1.00 85.75 83 HIS A O 1
ATOM 663 N N . ASP A 1 84 ? -16.433 6.001 -1.389 1.00 89.12 84 ASP A N 1
ATOM 664 C CA . ASP A 1 84 ? -17.819 6.402 -1.070 1.00 89.12 84 ASP A CA 1
ATOM 665 C C . ASP A 1 84 ? -18.673 5.286 -0.452 1.00 89.12 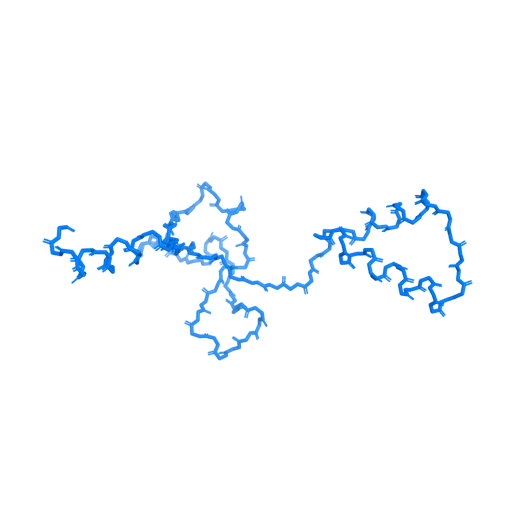84 ASP A C 1
ATOM 667 O O . ASP A 1 84 ? -19.866 5.456 -0.203 1.00 89.12 84 ASP A O 1
ATOM 671 N N . THR A 1 85 ? -18.087 4.111 -0.239 1.00 91.88 85 THR A N 1
ATOM 672 C CA . THR A 1 85 ? -18.828 2.905 0.161 1.00 91.88 85 THR A CA 1
ATOM 673 C C . THR A 1 85 ? -18.572 2.512 1.606 1.00 91.88 85 THR A C 1
ATOM 675 O O . THR A 1 85 ? -19.448 1.935 2.249 1.00 91.88 85 THR A O 1
ATOM 678 N N . ILE A 1 86 ? -17.389 2.834 2.133 1.00 94.25 86 ILE A N 1
ATOM 679 C CA . ILE A 1 86 ? -16.960 2.384 3.450 1.00 94.25 86 ILE A CA 1
ATOM 680 C C . ILE A 1 86 ? -16.095 3.431 4.145 1.00 94.25 86 ILE A C 1
ATOM 682 O O . ILE A 1 86 ? -15.278 4.116 3.529 1.00 94.25 86 ILE A O 1
ATOM 686 N N . LEU A 1 87 ? -16.273 3.544 5.459 1.00 95.31 87 LEU A N 1
ATOM 687 C CA . LEU A 1 87 ? -15.500 4.462 6.281 1.00 95.31 87 LEU A CA 1
ATOM 688 C C . LEU A 1 87 ? -14.058 3.962 6.427 1.00 95.31 87 LEU A C 1
ATOM 690 O O . LEU A 1 87 ? -13.814 2.782 6.697 1.00 95.31 87 LEU A O 1
ATOM 694 N N . LYS A 1 88 ? -13.108 4.895 6.335 1.00 94.56 88 LYS A N 1
ATOM 695 C CA . LYS A 1 88 ? -11.699 4.670 6.661 1.00 94.56 88 LYS A CA 1
ATOM 696 C C . LYS A 1 88 ? -11.264 5.565 7.817 1.00 94.56 88 LYS A C 1
ATOM 698 O O . LYS A 1 88 ? -11.533 6.763 7.815 1.00 94.56 88 LYS A O 1
ATOM 703 N N . LEU A 1 89 ? -10.535 4.983 8.763 1.00 95.31 89 LEU A N 1
ATOM 704 C CA . LEU A 1 89 ? -9.768 5.704 9.774 1.00 95.31 89 LEU A CA 1
ATOM 705 C C . LEU A 1 89 ? -8.300 5.733 9.349 1.00 95.31 89 LEU A C 1
ATOM 707 O O . LEU A 1 89 ? -7.690 4.680 9.178 1.00 95.31 89 LEU A O 1
ATOM 711 N N . ASP A 1 90 ? -7.730 6.925 9.186 1.00 95.06 90 ASP A N 1
ATOM 712 C CA . ASP A 1 90 ? -6.300 7.088 8.915 1.00 95.06 90 ASP A CA 1
ATOM 713 C C . ASP A 1 90 ? -5.528 7.248 10.233 1.00 95.06 90 ASP A C 1
ATOM 715 O O . ASP A 1 90 ? -5.407 8.334 10.796 1.00 95.06 90 ASP A O 1
ATOM 719 N N . ILE A 1 91 ? -4.996 6.131 10.722 1.00 93.50 91 ILE A N 1
ATOM 720 C CA . ILE A 1 91 ? -4.139 6.027 11.905 1.00 93.50 91 ILE A CA 1
ATOM 721 C C . ILE A 1 91 ? -2.682 6.040 11.433 1.00 93.50 91 ILE A C 1
ATOM 723 O O . ILE A 1 91 ? -2.030 5.005 11.302 1.00 93.50 91 ILE A 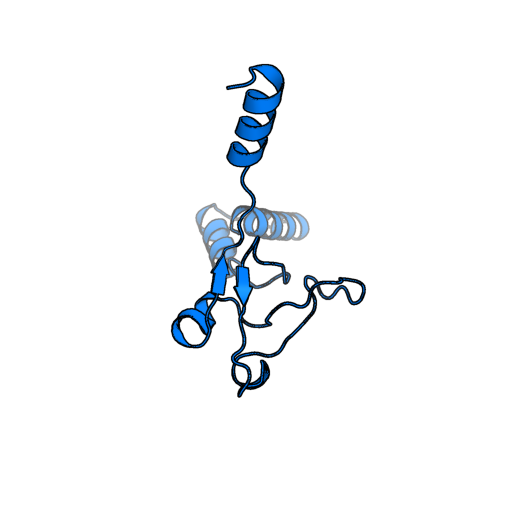O 1
ATOM 727 N N . LEU A 1 92 ? -2.193 7.231 11.095 1.00 93.88 92 LEU A N 1
ATOM 728 C CA . LEU A 1 92 ? -0.866 7.415 10.508 1.00 93.88 92 LEU A CA 1
ATOM 729 C C . LEU A 1 92 ? 0.231 7.470 11.579 1.00 93.88 92 LEU A C 1
ATOM 731 O O . LEU A 1 92 ? 0.067 8.082 12.634 1.00 93.88 92 LEU A O 1
ATOM 735 N N . GLY A 1 93 ? 1.386 6.882 11.269 1.00 92.12 93 GLY A N 1
ATOM 736 C CA . GLY A 1 93 ? 2.607 7.074 12.048 1.00 92.12 93 GLY A CA 1
ATOM 737 C C . GLY A 1 93 ? 3.245 8.433 11.756 1.00 92.12 93 GLY A C 1
ATOM 738 O O . GLY A 1 93 ? 3.354 8.839 10.599 1.00 92.12 93 GLY A O 1
ATOM 739 N N . HIS A 1 94 ? 3.689 9.137 12.798 1.00 94.75 94 HIS A N 1
ATOM 740 C CA . HIS A 1 94 ? 4.409 10.399 12.661 1.00 94.75 94 HIS A CA 1
ATOM 741 C C . HIS A 1 94 ? 5.442 10.564 13.779 1.00 94.75 94 HIS A C 1
ATOM 743 O O . HIS A 1 94 ? 5.178 10.225 14.932 1.00 94.75 94 HIS A O 1
ATOM 749 N N . ASP A 1 95 ? 6.604 11.136 13.460 1.00 96.31 95 ASP A N 1
ATOM 750 C CA . ASP A 1 95 ? 7.704 11.255 14.426 1.00 96.31 95 ASP A CA 1
ATOM 751 C C . ASP A 1 95 ? 7.498 12.381 15.444 1.00 96.31 95 ASP A C 1
ATOM 753 O O . ASP A 1 95 ? 8.072 12.348 16.531 1.00 96.31 95 ASP A O 1
ATOM 757 N N . VAL A 1 96 ? 6.727 13.419 15.098 1.00 96.56 96 VAL A N 1
ATOM 758 C CA . VAL A 1 96 ? 6.555 14.601 15.966 1.00 96.56 96 VAL A CA 1
ATOM 759 C C . VAL A 1 96 ? 5.939 14.260 17.326 1.00 96.56 96 VAL A C 1
ATOM 761 O O . VAL A 1 96 ? 6.525 14.689 18.317 1.00 96.56 96 VAL A O 1
ATOM 764 N N . PRO A 1 97 ? 4.857 13.460 17.434 1.00 96.56 97 PRO A N 1
ATOM 765 C CA . PRO A 1 97 ? 4.369 12.988 18.731 1.00 96.56 97 PRO A CA 1
ATOM 766 C C . PRO A 1 97 ? 5.465 12.340 19.592 1.00 96.56 97 PRO A C 1
ATOM 768 O O . PRO A 1 97 ? 5.601 12.666 20.770 1.00 96.56 97 PRO A O 1
ATOM 771 N N . THR A 1 98 ? 6.310 11.492 18.998 1.00 97.06 98 THR A N 1
ATOM 772 C CA . THR A 1 98 ? 7.435 10.846 19.692 1.00 97.06 98 THR A CA 1
ATOM 773 C C . THR A 1 98 ? 8.486 11.861 20.141 1.00 97.06 98 THR A C 1
ATOM 775 O O . THR A 1 98 ? 8.967 11.803 21.273 1.00 97.06 98 THR A O 1
ATOM 778 N N . LYS A 1 99 ? 8.829 12.824 19.277 1.00 97.00 99 LYS A N 1
ATOM 779 C CA . LYS A 1 99 ? 9.793 13.891 19.587 1.00 97.00 99 LYS A CA 1
ATOM 780 C C . LYS A 1 99 ? 9.294 14.787 20.716 1.00 97.00 99 LYS A C 1
ATOM 782 O O . LYS A 1 99 ? 10.061 15.071 21.627 1.00 97.00 99 LYS A O 1
ATOM 787 N N . TYR A 1 100 ? 8.023 15.182 20.696 1.00 96.56 100 TYR A N 1
ATOM 788 C CA . TYR A 1 100 ? 7.428 15.947 21.790 1.00 96.56 100 TYR A CA 1
ATOM 789 C C . TYR A 1 100 ? 7.404 15.152 23.086 1.00 96.56 100 TYR A C 1
ATOM 791 O O . TYR A 1 100 ? 7.782 15.696 24.117 1.00 96.56 100 TYR A O 1
ATOM 799 N N . LYS A 1 101 ? 7.091 13.852 23.039 1.00 96.25 101 LYS A N 1
ATOM 800 C CA . LYS A 1 101 ? 7.138 13.015 24.240 1.00 96.25 101 LYS A CA 1
ATOM 801 C C . LYS A 1 101 ? 8.540 12.927 24.848 1.00 96.25 101 LYS A C 1
ATOM 803 O O . LYS A 1 101 ? 8.690 12.894 26.067 1.00 96.25 101 LYS A O 1
ATOM 808 N N . LEU A 1 102 ? 9.568 12.871 24.003 1.00 97.25 102 LEU A N 1
ATOM 809 C CA . LEU A 1 102 ? 10.965 12.892 24.436 1.00 97.25 102 LEU A CA 1
ATOM 810 C C . LEU A 1 102 ? 11.360 14.249 25.016 1.00 97.25 102 LEU A C 1
ATOM 812 O O . LEU A 1 102 ? 11.992 14.279 26.066 1.00 97.25 102 LEU A O 1
ATOM 816 N N . LEU A 1 103 ? 10.980 15.348 24.362 1.00 97.31 103 LEU A N 1
ATOM 817 C CA . LEU A 1 103 ? 11.249 16.696 24.860 1.00 97.31 103 LEU A CA 1
ATOM 818 C C . LEU A 1 103 ? 10.598 16.908 26.227 1.00 97.31 103 LEU A C 1
ATOM 820 O O . LEU A 1 103 ? 11.337 17.148 27.173 1.00 97.31 103 LEU A O 1
ATOM 824 N N . GLU A 1 104 ? 9.289 16.664 26.355 1.00 96.88 104 GLU A N 1
ATOM 825 C CA . GLU A 1 104 ? 8.546 16.726 27.626 1.00 96.88 104 GLU A CA 1
ATOM 826 C C . GLU A 1 104 ? 9.253 15.923 28.724 1.00 96.88 104 GLU A C 1
ATOM 828 O O . GLU A 1 104 ? 9.441 16.395 29.843 1.00 96.88 104 GLU A O 1
ATOM 833 N N . ARG A 1 105 ? 9.723 14.714 28.395 1.00 96.31 105 ARG A N 1
ATOM 834 C CA . ARG A 1 105 ? 10.440 13.855 29.343 1.00 96.31 105 ARG A CA 1
ATOM 835 C C . ARG A 1 105 ? 11.765 14.453 29.827 1.00 96.31 105 ARG A C 1
ATOM 837 O O . ARG A 1 105 ? 12.141 14.194 30.968 1.00 96.31 105 ARG A O 1
ATOM 844 N N . PHE A 1 106 ? 12.495 15.179 28.982 1.00 96.69 106 PHE A N 1
ATOM 845 C CA . PHE A 1 106 ? 13.791 15.763 29.343 1.00 96.69 106 PHE A CA 1
ATOM 846 C C . PHE A 1 106 ? 13.679 17.168 29.936 1.00 96.69 106 PHE A C 1
ATOM 848 O O . PHE A 1 106 ? 14.503 17.531 30.772 1.00 96.69 106 PHE A O 1
ATOM 855 N N . THR A 1 107 ? 12.693 17.957 29.513 1.00 95.69 107 THR A N 1
ATOM 856 C CA . THR A 1 107 ? 12.521 19.349 29.946 1.00 95.69 107 THR A CA 1
ATOM 857 C C . THR A 1 107 ? 11.514 19.500 31.080 1.00 95.69 107 THR A C 1
ATOM 859 O O . THR A 1 107 ? 11.571 20.499 31.790 1.00 95.69 107 THR A O 1
ATOM 862 N N . GLY A 1 108 ? 10.607 18.534 31.270 1.00 90.44 108 GLY A N 1
ATOM 863 C CA . GLY A 1 108 ? 9.496 18.631 32.223 1.00 90.44 108 GLY A CA 1
ATOM 864 C C . GLY A 1 108 ? 8.433 19.668 31.836 1.00 90.44 108 GLY A C 1
ATOM 865 O O . GLY A 1 108 ? 7.637 20.057 32.689 1.00 90.44 108 GLY A O 1
ATOM 866 N N . VAL A 1 109 ? 8.457 20.125 30.578 1.00 77.75 109 VAL A N 1
ATOM 867 C CA . VAL A 1 109 ? 7.558 21.122 29.967 1.00 77.75 109 VAL A CA 1
ATOM 868 C C . VAL A 1 109 ? 6.879 20.503 28.762 1.00 77.75 109 VAL A C 1
ATOM 870 O O . VAL A 1 109 ? 7.623 19.876 27.976 1.00 77.75 109 VAL A O 1
#

Foldseek 3Di:
DLVVLLVVLVVVCVVVVHDDDPVVSVVSSVVPPPDDDFFADDQAKDWDDDPPDDPVVQFDKADGRNDPPDPDIDGPDDCVSCVPPTDIDRPHDDCVVVVVVVCCVVVVD

Radius of gyration: 21.71 Å; chains: 1; bounding box: 47×37×62 Å

Secondary structure (DSSP, 8-state):
-HHHHHHHHHHHHHHHT----HHHHHHHHHHHTT--------SSEEEE--TTS-GGGT--EE-GGG-TT-S--EESS-GGGTTTTSEEEE----HHHHHHHHHHHHH--